Protein AF-A0A4R4M0E6-F1 (afdb_monomer)

Sequence (94 aa):
MNDLEVGTSAPGVPEVRLTLLAVPSTVVLARELVRYALTNWGFGREVINDSTLVMSEIVTNAITAAPGHQLRVRCALDEGAPLLECWDPSPELP

Solvent-accessible surface area (backbone atoms only — not comparable to full-atom values): 5537 Å² total; per-residue (Å²): 141,81,86,75,77,74,80,75,72,66,90,89,58,60,69,52,75,52,78,43,57,23,47,82,67,43,34,57,54,51,26,51,50,42,43,51,52,37,54,75,72,66,57,54,72,65,61,39,52,53,51,26,51,52,47,31,53,55,42,49,50,38,27,71,65,30,63,73,34,67,30,41,38,39,40,30,57,48,99,90,39,85,41,79,50,72,47,51,82,49,90,70,81,133

Foldseek 3Di:
DDPPPPPDDDPPWDKDKDKDFLDPCVLVVLLVRLLVRCVVVPDDPVLSVVLSVVLSVQSPVLSVQAPGFIKMWMWTQDPNHTDTDIDHPGPDDD

pLDDT: mean 89.81, std 17.61, range [33.34, 98.62]

Nearest PDB structures (foldseek):
  6m37-assembly1_C-2  TM=9.041E-01  e=3.069E-03  Bacillus subtilis subsp. subtilis str. 168
  6m36-assembly2_M  TM=8.727E-01  e=2.122E-03  Bacillus subtilis subsp. subtilis str. 168
  1thn-assembly1_A  TM=8.638E-01  e=3.069E-03  Geobacillus stearothermophilus
  6m36-assembly2_K  TM=9.090E-01  e=4.174E-03  Bacillus subtilis subsp. subtilis str. 168
  3ceb-assembly1_A  TM=4.620E-01  e=6.090E-01  Histophilus somni 129PT

Structure (mmCIF, N/CA/C/O backbone):
data_AF-A0A4R4M0E6-F1
#
_entry.id   AF-A0A4R4M0E6-F1
#
loop_
_atom_site.group_PDB
_atom_site.id
_atom_site.type_symbol
_atom_site.label_atom_id
_atom_site.label_alt_id
_atom_site.label_comp_id
_atom_site.label_asym_id
_atom_site.label_entity_id
_atom_site.label_seq_id
_atom_site.pdbx_PDB_ins_code
_atom_site.Cartn_x
_atom_site.Cartn_y
_atom_site.Cartn_z
_atom_site.occupancy
_atom_site.B_iso_or_equiv
_atom_site.auth_seq_id
_atom_site.auth_comp_id
_atom_site.auth_asym_id
_atom_site.auth_atom_id
_atom_site.pdbx_PDB_model_num
ATOM 1 N N . MET A 1 1 ? -15.310 -20.865 8.113 1.00 34.59 1 MET A N 1
ATOM 2 C CA . MET A 1 1 ? -15.332 -20.414 6.711 1.00 34.59 1 MET A CA 1
ATOM 3 C C . MET A 1 1 ? -14.185 -19.433 6.601 1.00 34.59 1 MET A C 1
ATOM 5 O O . MET A 1 1 ? -14.320 -18.320 7.080 1.00 34.59 1 MET A O 1
ATOM 9 N N . ASN A 1 2 ? -13.001 -19.930 6.249 1.00 33.34 2 ASN A N 1
ATOM 10 C CA . ASN A 1 2 ? -11.743 -19.198 6.389 1.00 33.34 2 ASN A CA 1
ATOM 11 C C . ASN A 1 2 ? -10.962 -19.390 5.090 1.00 33.34 2 ASN A C 1
ATOM 13 O O . ASN A 1 2 ? -9.975 -20.120 5.051 1.00 33.34 2 ASN A O 1
ATOM 17 N N . ASP A 1 3 ? -11.463 -18.782 4.020 1.00 35.91 3 ASP A N 1
ATOM 18 C CA . ASP A 1 3 ? -10.790 -18.776 2.726 1.00 35.91 3 ASP A CA 1
ATOM 19 C C . ASP A 1 3 ? -9.777 -17.629 2.728 1.00 35.91 3 ASP A C 1
ATOM 21 O O . ASP A 1 3 ? -9.961 -16.568 2.140 1.00 35.91 3 ASP A O 1
ATOM 25 N N . LEU A 1 4 ? -8.694 -17.837 3.478 1.00 40.72 4 LEU A N 1
ATOM 26 C CA . LEU A 1 4 ? -7.457 -17.099 3.277 1.00 40.72 4 LEU A CA 1
ATOM 27 C C . LEU A 1 4 ? -6.784 -17.711 2.050 1.00 40.72 4 LEU A C 1
ATOM 29 O O . LEU A 1 4 ? -5.874 -18.530 2.185 1.00 40.72 4 LEU A O 1
ATOM 33 N N . GLU A 1 5 ? -7.231 -17.333 0.854 1.00 38.31 5 GLU A N 1
ATOM 34 C CA . GLU A 1 5 ? -6.409 -17.521 -0.337 1.00 38.31 5 GLU A CA 1
ATOM 35 C C . GLU A 1 5 ? -5.148 -16.671 -0.158 1.00 38.31 5 GLU A C 1
ATOM 37 O O . GLU A 1 5 ? -5.118 -15.450 -0.319 1.00 38.31 5 GLU A O 1
ATOM 42 N N . VAL A 1 6 ? -4.089 -17.337 0.293 1.00 44.00 6 VAL A N 1
ATOM 43 C CA . VAL A 1 6 ? -2.729 -16.825 0.239 1.00 44.00 6 VAL A CA 1
ATOM 44 C C . VAL A 1 6 ? -2.378 -16.794 -1.238 1.00 44.00 6 VAL A C 1
ATOM 46 O O . VAL A 1 6 ? -2.048 -17.829 -1.810 1.00 44.00 6 VAL A O 1
ATOM 49 N N . GLY A 1 7 ? -2.492 -15.616 -1.853 1.00 43.50 7 GLY A N 1
ATOM 50 C CA . GLY A 1 7 ? -2.026 -15.383 -3.212 1.00 43.50 7 GLY A CA 1
ATOM 51 C C . GLY A 1 7 ? -0.575 -15.838 -3.337 1.00 43.50 7 GLY A C 1
ATOM 52 O O . GLY A 1 7 ? 0.353 -15.184 -2.849 1.00 43.50 7 GLY A O 1
ATOM 53 N N . THR A 1 8 ? -0.379 -16.999 -3.956 1.00 50.12 8 THR A N 1
ATOM 54 C CA . THR A 1 8 ? 0.925 -17.436 -4.431 1.00 50.12 8 THR A CA 1
ATOM 55 C C . THR A 1 8 ? 1.328 -16.466 -5.524 1.00 50.12 8 THR A C 1
ATOM 57 O O . THR A 1 8 ? 0.705 -16.432 -6.584 1.00 50.12 8 THR A O 1
ATOM 60 N N . SER A 1 9 ? 2.346 -15.652 -5.251 1.00 53.62 9 SER A N 1
ATOM 61 C CA . SER A 1 9 ? 3.023 -14.891 -6.291 1.00 53.62 9 SER A CA 1
ATOM 62 C C . SER A 1 9 ? 3.501 -15.851 -7.374 1.00 53.62 9 SER A C 1
ATOM 64 O O . SER A 1 9 ? 3.943 -16.968 -7.083 1.00 53.62 9 SER A O 1
ATOM 66 N N . ALA A 1 10 ? 3.398 -15.430 -8.635 1.00 56.19 10 ALA A N 1
ATOM 67 C CA . ALA A 1 10 ? 4.019 -16.166 -9.720 1.00 56.19 10 ALA A CA 1
ATOM 68 C C . ALA A 1 10 ? 5.526 -16.299 -9.413 1.00 56.19 10 ALA A C 1
ATOM 70 O O . ALA A 1 10 ? 6.171 -15.300 -9.069 1.00 56.19 10 ALA A O 1
ATOM 71 N N . PRO A 1 11 ? 6.106 -17.511 -9.482 1.00 58.38 11 PRO A N 1
ATOM 72 C CA . PRO A 1 11 ? 7.505 -17.712 -9.139 1.00 58.38 11 PRO A CA 1
ATOM 73 C C . PRO A 1 11 ? 8.399 -16.832 -10.024 1.00 58.38 11 PRO A C 1
ATOM 75 O O . PRO A 1 11 ? 8.350 -16.919 -11.248 1.00 58.38 11 PRO A O 1
ATOM 78 N N . GLY A 1 12 ? 9.216 -15.986 -9.388 1.00 73.38 12 GLY A N 1
ATOM 79 C CA . GLY A 1 12 ? 10.193 -15.115 -10.054 1.00 73.38 12 GLY A CA 1
ATOM 80 C C . GLY A 1 12 ? 9.804 -13.639 -10.169 1.00 73.38 12 GLY A C 1
ATOM 81 O O . GLY A 1 12 ? 10.647 -12.838 -10.569 1.00 73.38 12 GLY A O 1
ATOM 82 N N . VAL A 1 13 ? 8.583 -13.253 -9.792 1.00 79.06 13 VAL A N 1
ATOM 83 C CA . VAL A 1 13 ? 8.163 -11.847 -9.820 1.00 79.06 13 VAL A CA 1
ATOM 84 C C . VAL A 1 13 ? 8.532 -11.149 -8.498 1.00 79.06 13 VAL A C 1
ATOM 86 O O . VAL A 1 13 ? 8.180 -11.664 -7.434 1.00 79.06 13 VAL A O 1
ATOM 89 N N . PRO A 1 14 ? 9.256 -10.009 -8.518 1.00 92.50 14 PRO A N 1
ATOM 90 C CA . PRO A 1 14 ? 9.656 -9.315 -7.297 1.00 92.50 14 PRO A CA 1
ATOM 91 C C . PRO A 1 14 ? 8.459 -8.855 -6.455 1.00 92.50 14 PRO A C 1
ATOM 93 O O . PRO A 1 14 ? 7.551 -8.196 -6.956 1.00 92.50 14 PRO A O 1
ATOM 96 N N . GLU A 1 15 ? 8.484 -9.154 -5.156 1.00 95.19 15 GLU A N 1
ATOM 97 C CA . GLU A 1 15 ? 7.504 -8.647 -4.194 1.00 95.19 15 GLU A CA 1
ATOM 98 C C . GLU A 1 15 ? 8.108 -8.468 -2.797 1.00 95.19 15 GLU A C 1
ATOM 100 O O . GLU A 1 15 ? 9.104 -9.100 -2.438 1.00 95.19 15 GLU A O 1
ATOM 105 N N . VAL A 1 16 ? 7.471 -7.621 -1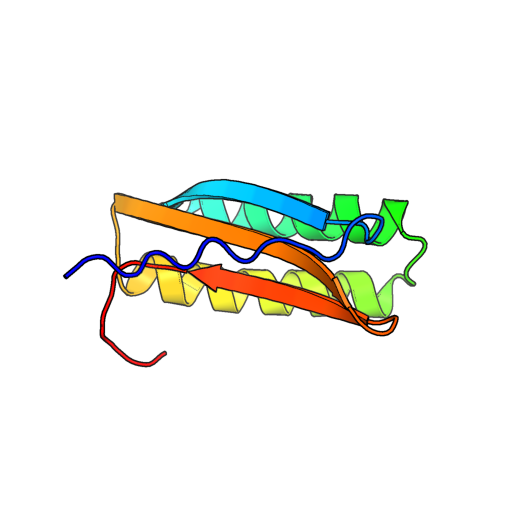.990 1.00 95.50 16 VAL A N 1
ATOM 106 C CA . VAL A 1 16 ? 7.743 -7.452 -0.561 1.00 95.50 16 VAL A CA 1
ATOM 107 C C . VAL A 1 16 ? 6.413 -7.445 0.189 1.00 95.50 16 VAL A C 1
ATOM 109 O O . VAL A 1 16 ? 5.458 -6.783 -0.222 1.00 95.50 16 VAL A O 1
ATOM 112 N N . ARG A 1 17 ? 6.345 -8.183 1.303 1.00 96.19 17 ARG A N 1
ATOM 113 C CA . ARG A 1 17 ? 5.151 -8.297 2.151 1.00 96.19 17 ARG A CA 1
ATOM 114 C C . ARG A 1 17 ? 5.477 -8.086 3.621 1.00 96.19 17 ARG A C 1
ATOM 116 O O . ARG A 1 17 ? 6.515 -8.547 4.089 1.00 96.19 17 ARG A O 1
ATOM 123 N N . LEU A 1 18 ? 4.558 -7.453 4.347 1.00 95.62 18 LEU A N 1
ATOM 124 C CA . LEU A 1 18 ? 4.598 -7.317 5.804 1.00 95.62 18 LEU A CA 1
ATOM 125 C C . LEU A 1 18 ? 3.226 -7.610 6.414 1.00 95.62 18 LEU A C 1
ATOM 127 O O . LEU A 1 18 ? 2.194 -7.281 5.830 1.00 95.62 18 LEU A O 1
ATOM 131 N N . THR A 1 19 ? 3.234 -8.160 7.627 1.00 97.56 19 THR A N 1
ATOM 132 C CA . THR A 1 19 ? 2.056 -8.221 8.500 1.00 97.56 19 THR A CA 1
ATOM 133 C C . THR A 1 19 ? 2.297 -7.294 9.681 1.00 97.56 19 THR A C 1
ATOM 135 O O . THR A 1 19 ? 3.281 -7.459 10.402 1.00 97.56 19 THR A O 1
ATOM 138 N N . LEU A 1 20 ? 1.428 -6.305 9.861 1.00 96.50 20 LEU A N 1
ATOM 139 C CA . LEU A 1 20 ? 1.595 -5.206 10.814 1.00 96.50 20 LEU A CA 1
ATOM 140 C C . LEU A 1 20 ? 0.320 -5.024 11.633 1.00 96.50 20 LEU A C 1
ATOM 142 O O . LEU A 1 20 ? -0.744 -5.475 11.230 1.00 96.50 20 LEU A O 1
ATOM 146 N N . LEU A 1 21 ? 0.408 -4.352 12.778 1.00 98.19 21 LEU A N 1
ATOM 147 C CA . LEU A 1 21 ? -0.792 -3.908 13.488 1.00 98.19 21 LEU A CA 1
ATOM 148 C C . LEU A 1 21 ? -1.331 -2.619 12.860 1.00 98.19 21 LEU A C 1
ATOM 150 O O . LEU A 1 21 ? -0.564 -1.772 12.401 1.00 98.19 21 LEU A O 1
ATOM 154 N N . ALA A 1 22 ? -2.647 -2.451 12.875 1.00 97.94 22 ALA A N 1
ATOM 155 C CA . ALA A 1 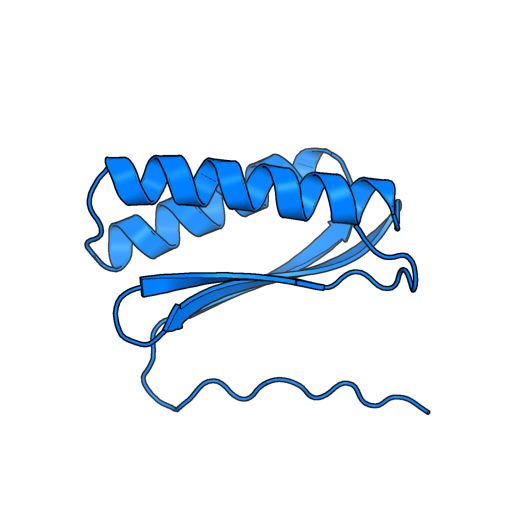22 ? -3.360 -1.261 12.438 1.00 97.94 22 ALA A CA 1
ATOM 156 C C . ALA A 1 22 ? -3.169 -0.117 13.445 1.00 97.94 22 ALA A C 1
ATOM 158 O O . ALA A 1 22 ? -4.023 0.160 14.288 1.00 97.94 22 ALA A O 1
ATOM 159 N N . VAL A 1 23 ? -2.001 0.518 13.383 1.00 98.56 23 VAL A N 1
ATOM 160 C CA . VAL A 1 23 ? -1.610 1.659 14.217 1.00 98.56 23 VAL A CA 1
ATOM 161 C C . VAL A 1 23 ? -1.024 2.770 13.342 1.00 98.56 23 VAL A C 1
ATOM 163 O O . VAL A 1 23 ? -0.469 2.468 12.288 1.00 98.56 23 VAL A O 1
ATOM 166 N N . PRO A 1 24 ? -1.068 4.051 13.757 1.00 98.19 24 PRO A N 1
ATOM 167 C CA . PRO A 1 24 ? -0.646 5.167 12.901 1.00 98.19 24 PRO A CA 1
ATOM 168 C C . PRO A 1 24 ? 0.782 5.058 12.334 1.00 98.19 24 PRO A C 1
ATOM 170 O O . PRO A 1 24 ? 1.040 5.477 11.207 1.00 98.19 24 PRO A O 1
ATOM 173 N N . SER A 1 25 ? 1.720 4.456 13.074 1.00 97.88 25 SER A N 1
ATOM 174 C CA . SER A 1 25 ? 3.099 4.247 12.604 1.00 97.88 25 SER A CA 1
ATOM 175 C C . SER A 1 25 ? 3.205 3.291 11.407 1.00 97.88 25 SER A C 1
ATOM 177 O O . SER A 1 25 ? 4.179 3.367 10.654 1.00 97.88 25 SER A O 1
ATOM 179 N N . THR A 1 26 ? 2.198 2.446 11.174 1.00 98.06 26 THR A N 1
ATOM 180 C CA . THR A 1 26 ? 2.140 1.512 10.042 1.00 98.06 26 THR A CA 1
ATOM 1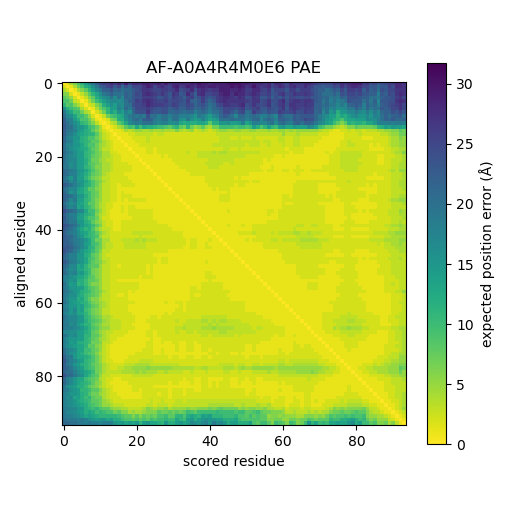81 C C . THR A 1 26 ? 2.074 2.234 8.698 1.00 98.06 26 THR A C 1
ATOM 183 O O . THR A 1 26 ? 2.688 1.764 7.742 1.00 98.06 26 THR A O 1
ATOM 186 N N . VAL A 1 27 ? 1.460 3.424 8.625 1.00 98.38 27 VAL A N 1
ATOM 187 C CA . VAL A 1 27 ? 1.459 4.247 7.399 1.00 98.38 27 VAL A CA 1
ATOM 188 C C . VAL A 1 27 ? 2.888 4.599 6.979 1.00 98.38 27 VAL A C 1
ATOM 190 O O . VAL A 1 27 ? 3.249 4.500 5.809 1.00 98.38 27 VAL A O 1
ATOM 193 N N . VAL A 1 28 ? 3.737 4.991 7.933 1.00 98.06 28 VAL A N 1
ATOM 194 C CA . VAL A 1 28 ? 5.135 5.350 7.648 1.00 98.06 28 VAL A CA 1
ATOM 195 C C . VAL A 1 28 ? 5.910 4.133 7.157 1.00 98.06 28 VAL A C 1
ATOM 197 O O . VAL A 1 28 ? 6.597 4.221 6.145 1.00 98.06 28 VAL A O 1
ATOM 200 N N . LEU A 1 29 ? 5.761 2.994 7.832 1.00 97.94 29 LEU A N 1
ATOM 201 C CA . LEU A 1 29 ? 6.462 1.771 7.452 1.00 97.94 29 LEU A CA 1
ATOM 202 C C . LEU A 1 29 ? 6.036 1.265 6.064 1.00 97.94 29 LEU A C 1
ATOM 204 O O . LEU A 1 29 ? 6.890 0.862 5.279 1.00 97.94 29 LEU A O 1
ATOM 208 N N . ALA A 1 30 ? 4.745 1.336 5.735 1.00 98.06 30 ALA A N 1
ATOM 209 C CA . ALA A 1 30 ? 4.240 0.951 4.420 1.00 98.06 30 ALA A CA 1
ATOM 210 C C . ALA A 1 30 ? 4.793 1.849 3.300 1.00 98.06 30 ALA A C 1
ATOM 212 O O . ALA A 1 30 ? 5.212 1.350 2.255 1.00 98.06 30 ALA A O 1
ATOM 213 N N . ARG A 1 31 ? 4.877 3.164 3.540 1.00 98.19 31 ARG A N 1
ATOM 214 C CA . ARG A 1 31 ? 5.513 4.111 2.610 1.00 98.19 31 ARG A CA 1
ATOM 215 C C . ARG A 1 31 ? 6.981 3.779 2.356 1.00 98.19 31 ARG A C 1
ATOM 217 O O . ARG A 1 31 ? 7.413 3.761 1.205 1.00 98.19 31 ARG A O 1
ATOM 224 N N . GLU A 1 32 ? 7.740 3.494 3.411 1.00 98.25 32 GLU A N 1
ATOM 225 C CA . GLU A 1 32 ? 9.160 3.154 3.278 1.00 98.25 32 GLU A CA 1
ATOM 226 C C . GLU A 1 32 ? 9.371 1.798 2.594 1.00 98.25 32 GLU A C 1
ATOM 228 O O . GL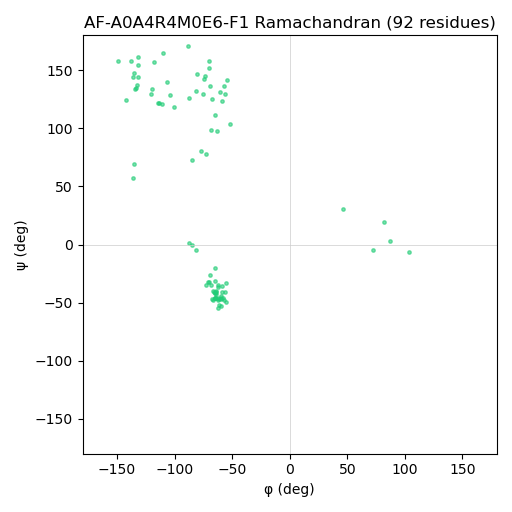U A 1 32 ? 10.287 1.666 1.784 1.00 98.25 32 GLU A O 1
ATOM 233 N N . LEU A 1 33 ? 8.487 0.821 2.825 1.00 97.62 33 LEU A N 1
ATOM 234 C CA . LEU A 1 33 ? 8.495 -0.447 2.093 1.00 97.62 33 LEU A CA 1
ATOM 235 C C . LEU A 1 33 ? 8.312 -0.229 0.589 1.00 97.62 33 LEU A C 1
ATOM 237 O O . LEU A 1 33 ? 9.075 -0.784 -0.200 1.00 97.62 33 LEU A O 1
ATOM 241 N N . VAL A 1 34 ? 7.337 0.592 0.186 1.00 98.38 34 VAL A N 1
ATOM 242 C CA . VAL A 1 34 ? 7.091 0.895 -1.233 1.00 98.38 34 VAL A CA 1
ATOM 243 C C . VAL A 1 34 ? 8.271 1.644 -1.837 1.00 98.38 34 VAL A C 1
ATOM 245 O O . VAL A 1 34 ? 8.758 1.261 -2.900 1.00 98.38 34 VAL A O 1
ATOM 248 N N . ARG A 1 35 ? 8.795 2.660 -1.143 1.00 98.50 35 ARG A N 1
ATOM 249 C CA . ARG A 1 35 ? 9.975 3.402 -1.599 1.00 98.50 35 ARG A CA 1
ATOM 250 C C . ARG A 1 35 ? 11.171 2.479 -1.808 1.00 98.50 35 ARG A C 1
ATOM 252 O O . ARG A 1 35 ? 11.813 2.559 -2.854 1.00 98.50 35 ARG A O 1
ATOM 259 N N . TYR A 1 36 ? 11.454 1.609 -0.841 1.00 97.94 36 TYR A N 1
ATOM 260 C CA . TYR A 1 36 ? 12.542 0.639 -0.912 1.00 97.94 36 TYR A CA 1
ATOM 261 C C . TYR A 1 36 ? 12.362 -0.331 -2.084 1.00 97.94 36 TYR A C 1
ATOM 263 O O . TYR A 1 36 ? 13.263 -0.469 -2.911 1.00 97.94 36 TYR A O 1
ATOM 271 N N . ALA A 1 37 ? 11.188 -0.960 -2.186 1.00 97.69 37 ALA A N 1
ATO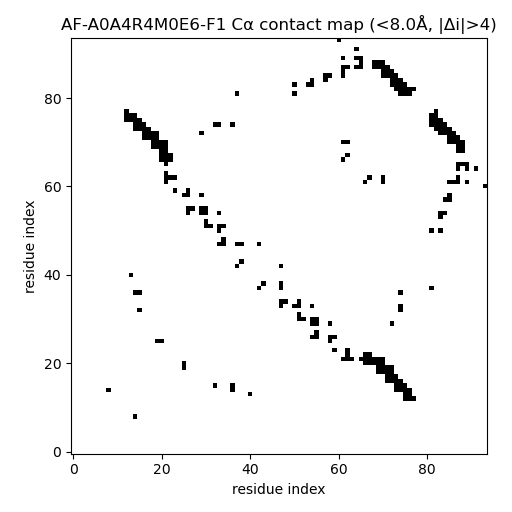M 272 C CA . ALA A 1 37 ? 10.894 -1.944 -3.222 1.00 97.69 37 ALA A CA 1
ATOM 273 C C . ALA A 1 37 ? 11.028 -1.339 -4.625 1.00 97.69 37 ALA A C 1
ATOM 275 O O . ALA A 1 37 ? 11.797 -1.835 -5.446 1.00 97.69 37 ALA A O 1
ATOM 276 N N . LEU A 1 38 ? 10.358 -0.214 -4.877 1.00 98.31 38 LEU A N 1
ATOM 277 C CA . LEU A 1 38 ? 10.335 0.411 -6.198 1.00 98.31 38 LEU A CA 1
ATOM 278 C C . LEU A 1 38 ? 11.681 1.022 -6.598 1.00 98.31 38 LEU A C 1
ATOM 280 O O . LEU A 1 38 ? 12.039 0.978 -7.774 1.00 98.31 38 LEU A O 1
ATOM 284 N N . THR A 1 39 ? 12.463 1.522 -5.635 1.00 98.19 39 THR A N 1
ATOM 285 C CA . THR A 1 39 ? 13.850 1.944 -5.896 1.00 98.19 39 THR A CA 1
ATOM 286 C C . THR A 1 39 ? 14.695 0.754 -6.347 1.00 98.19 39 THR A C 1
ATOM 288 O O . THR A 1 39 ? 15.404 0.846 -7.347 1.00 98.19 39 THR A O 1
ATOM 291 N N . ASN A 1 40 ? 14.583 -0.386 -5.658 1.00 97.19 40 ASN A N 1
ATOM 292 C CA . ASN A 1 40 ? 15.339 -1.592 -5.996 1.00 97.19 40 ASN A CA 1
ATOM 293 C C . ASN A 1 40 ? 14.892 -2.239 -7.311 1.00 97.19 40 ASN A C 1
ATOM 295 O O . ASN A 1 40 ? 15.690 -2.916 -7.955 1.00 97.19 40 ASN A O 1
ATOM 299 N N . TRP A 1 41 ? 13.640 -2.036 -7.720 1.00 96.69 41 TRP A N 1
ATOM 300 C CA . TRP A 1 41 ? 13.126 -2.507 -9.009 1.00 96.69 41 TRP A CA 1
ATOM 301 C C . TRP A 1 41 ? 13.367 -1.514 -10.156 1.00 96.69 41 TRP A C 1
ATOM 303 O O . TRP A 1 41 ? 12.998 -1.799 -11.290 1.00 96.69 41 TRP A O 1
ATOM 313 N N . GLY A 1 42 ? 14.018 -0.376 -9.889 1.00 97.12 42 GLY A N 1
ATOM 314 C CA . GLY A 1 42 ? 14.454 0.573 -10.916 1.00 97.12 42 GLY A CA 1
ATOM 315 C C . GLY A 1 42 ? 13.372 1.533 -11.416 1.00 97.12 42 GLY A C 1
ATOM 316 O O . GLY A 1 42 ? 13.527 2.110 -12.492 1.00 97.12 42 GLY A O 1
ATOM 317 N N . PHE A 1 43 ? 12.286 1.730 -10.663 1.00 98.06 43 PHE A N 1
ATOM 318 C CA . PHE A 1 43 ? 11.244 2.687 -11.037 1.00 98.06 43 PHE A CA 1
ATOM 319 C C . PHE A 1 43 ? 11.712 4.142 -10.913 1.00 98.06 43 PHE A C 1
ATOM 321 O O . PHE A 1 43 ? 12.552 4.502 -10.086 1.00 98.06 43 PHE A O 1
ATOM 328 N N . GLY A 1 44 ? 11.119 5.006 -11.740 1.00 98.19 44 GLY A N 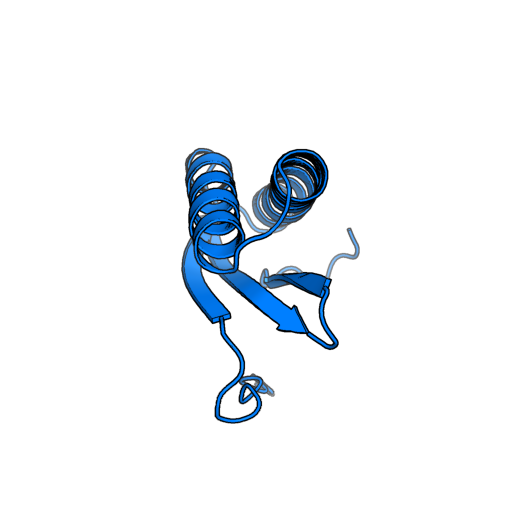1
ATOM 329 C CA . GLY A 1 44 ? 11.355 6.446 -11.706 1.00 98.19 44 GLY A CA 1
ATOM 330 C C . GLY A 1 44 ? 10.761 7.125 -10.468 1.00 98.19 44 GLY A C 1
ATOM 331 O O . GLY A 1 44 ? 9.815 6.643 -9.846 1.00 98.19 44 GLY A O 1
ATOM 332 N N . ARG A 1 45 ? 11.298 8.304 -10.133 1.00 98.12 45 ARG A N 1
ATOM 333 C CA . ARG A 1 45 ? 10.927 9.062 -8.926 1.00 98.12 45 ARG A CA 1
ATOM 334 C C . ARG A 1 45 ? 9.442 9.435 -8.852 1.00 98.12 45 ARG A C 1
ATOM 336 O O . ARG A 1 45 ? 8.896 9.454 -7.755 1.00 98.12 45 ARG A O 1
ATOM 343 N N . GLU A 1 46 ? 8.818 9.746 -9.984 1.00 98.31 46 GLU A N 1
ATOM 344 C CA . GLU A 1 46 ? 7.390 10.083 -10.070 1.00 98.31 46 GLU A CA 1
ATOM 345 C C . GLU A 1 46 ? 6.525 8.898 -9.626 1.00 98.31 46 GLU A C 1
ATOM 347 O O . GLU A 1 46 ? 5.831 8.999 -8.620 1.00 98.31 46 GLU A O 1
ATOM 352 N N . VAL A 1 47 ? 6.720 7.730 -10.249 1.00 98.31 47 VAL A N 1
ATOM 353 C CA . VAL A 1 47 ? 6.031 6.481 -9.881 1.00 98.31 47 VAL A CA 1
ATOM 354 C C . VAL A 1 47 ? 6.255 6.122 -8.413 1.00 98.31 47 VAL A C 1
ATOM 356 O O . VAL A 1 47 ? 5.319 5.707 -7.734 1.00 98.31 47 VAL A O 1
ATOM 359 N N . ILE A 1 48 ? 7.476 6.301 -7.895 1.00 98.62 48 ILE A N 1
ATOM 360 C CA . ILE A 1 48 ? 7.777 6.052 -6.479 1.00 98.62 48 ILE A CA 1
ATOM 361 C C . ILE A 1 48 ? 6.956 6.975 -5.573 1.00 98.62 48 ILE A C 1
ATOM 363 O O . ILE A 1 48 ? 6.393 6.508 -4.583 1.00 98.62 48 ILE A O 1
ATOM 367 N N . ASN A 1 49 ? 6.902 8.274 -5.873 1.00 98.50 49 ASN A N 1
ATOM 368 C CA . ASN A 1 49 ? 6.167 9.240 -5.059 1.00 98.50 49 ASN A CA 1
ATOM 369 C C . ASN A 1 49 ? 4.661 8.962 -5.085 1.00 98.50 49 ASN A C 1
ATOM 371 O O . ASN A 1 49 ? 4.052 8.908 -4.016 1.00 98.50 49 ASN A O 1
ATOM 375 N N . ASP A 1 50 ? 4.099 8.712 -6.267 1.00 98.56 50 ASP A N 1
ATOM 376 C CA . ASP A 1 50 ? 2.675 8.421 -6.437 1.00 98.56 50 ASP A CA 1
ATOM 377 C C . ASP A 1 50 ? 2.297 7.116 -5.737 1.00 98.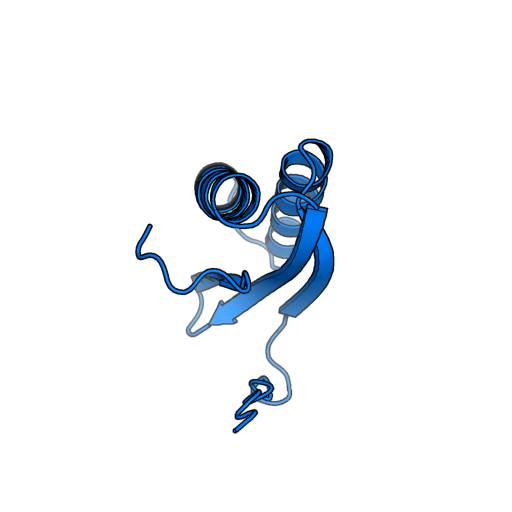56 50 ASP A C 1
ATOM 379 O O . ASP A 1 50 ? 1.362 7.082 -4.942 1.00 98.56 50 ASP A O 1
ATOM 383 N N . SER A 1 51 ? 3.091 6.059 -5.924 1.00 98.56 51 SER A N 1
ATOM 384 C CA . SER A 1 51 ? 2.873 4.768 -5.259 1.00 98.56 51 SER A CA 1
ATOM 385 C C . SER A 1 51 ? 2.970 4.880 -3.737 1.00 98.56 51 SER A C 1
ATOM 387 O O . SER A 1 51 ? 2.224 4.235 -3.004 1.00 98.56 51 SER A O 1
ATOM 389 N N . THR A 1 52 ? 3.884 5.718 -3.241 1.00 98.50 52 THR A N 1
ATOM 390 C CA . THR A 1 52 ? 4.025 5.974 -1.804 1.00 98.50 52 THR A CA 1
ATOM 391 C C . THR A 1 52 ? 2.785 6.677 -1.245 1.00 98.50 52 THR A C 1
ATOM 393 O O . THR A 1 52 ? 2.345 6.337 -0.148 1.00 98.50 52 THR A O 1
ATOM 396 N N . LEU A 1 53 ? 2.226 7.644 -1.980 1.00 98.62 53 LEU A N 1
ATOM 397 C CA . LEU A 1 53 ? 0.999 8.342 -1.596 1.00 98.62 53 LEU A CA 1
ATOM 398 C C . LEU A 1 53 ? -0.213 7.402 -1.640 1.00 98.62 53 LEU A C 1
ATOM 400 O O . LEU A 1 53 ? -0.965 7.319 -0.678 1.00 98.62 53 LEU A O 1
ATOM 404 N N . VAL A 1 54 ? -0.371 6.630 -2.715 1.00 98.44 54 VAL A N 1
ATOM 405 C CA . VAL A 1 54 ? -1.463 5.652 -2.834 1.00 98.44 54 VAL A CA 1
ATOM 406 C C . VAL A 1 54 ? -1.410 4.642 -1.688 1.00 98.44 54 VAL A C 1
ATOM 408 O O . VAL A 1 54 ? -2.418 4.403 -1.027 1.00 98.44 54 VAL A O 1
ATOM 411 N N . MET A 1 55 ? -0.227 4.104 -1.379 1.00 98.50 55 MET A N 1
ATOM 412 C CA . MET A 1 55 ? -0.066 3.185 -0.252 1.00 98.50 55 MET A CA 1
ATOM 413 C C . MET A 1 55 ? -0.407 3.842 1.093 1.00 98.50 55 MET A C 1
ATOM 415 O O . MET A 1 55 ? -0.950 3.168 1.968 1.00 98.50 55 MET A O 1
ATOM 419 N N . SER A 1 56 ? -0.122 5.137 1.290 1.00 98.38 56 SER A N 1
ATOM 420 C CA . SER A 1 56 ? -0.502 5.796 2.543 1.00 98.38 56 SER A CA 1
ATOM 421 C C . SER A 1 56 ? -2.005 5.915 2.711 1.00 98.38 56 SER A C 1
ATOM 423 O O . SER A 1 56 ? -2.486 5.670 3.814 1.00 98.38 56 SER A O 1
ATOM 425 N N . GLU A 1 57 ? -2.738 6.231 1.646 1.00 98.38 57 GLU A N 1
ATOM 426 C CA . GLU A 1 57 ? -4.200 6.319 1.703 1.00 98.38 57 GLU A CA 1
ATOM 427 C C . GLU A 1 57 ? -4.820 4.943 1.953 1.00 98.38 57 GLU A C 1
ATOM 429 O O . GLU A 1 57 ? -5.605 4.785 2.886 1.00 98.38 57 GLU A O 1
ATOM 434 N N . ILE A 1 58 ? -4.384 3.918 1.207 1.00 97.81 58 ILE A N 1
ATOM 435 C CA . ILE A 1 58 ? -4.859 2.537 1.381 1.00 97.81 58 ILE A CA 1
ATOM 436 C C . ILE A 1 58 ? -4.665 2.079 2.836 1.00 97.81 58 ILE A C 1
ATOM 438 O O . ILE A 1 58 ? -5.592 1.576 3.471 1.00 97.81 58 ILE A O 1
ATOM 442 N N . VAL A 1 59 ? -3.466 2.276 3.390 1.00 98.06 59 VAL A N 1
ATOM 443 C CA . VAL A 1 59 ? -3.153 1.846 4.759 1.0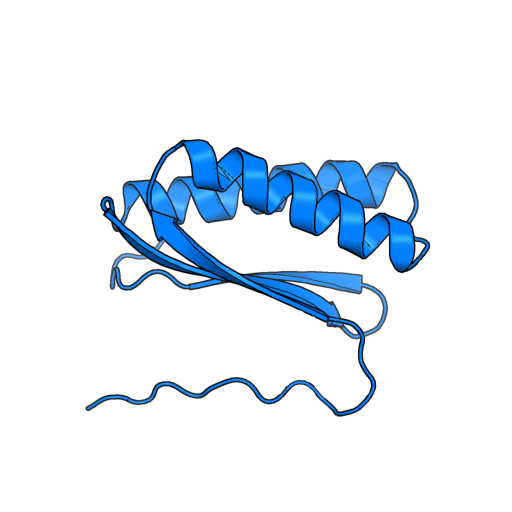0 98.06 59 VAL A CA 1
ATOM 444 C C . VAL A 1 59 ? -3.864 2.707 5.804 1.00 98.06 59 VAL A C 1
ATOM 446 O O . VAL A 1 59 ? -4.249 2.193 6.850 1.00 98.06 59 VAL A O 1
ATOM 449 N N . THR A 1 60 ? -4.083 3.997 5.542 1.00 98.25 60 THR A N 1
ATOM 450 C CA . THR A 1 60 ? -4.860 4.870 6.437 1.00 98.25 60 THR A CA 1
ATOM 451 C C . THR A 1 60 ? -6.319 4.424 6.513 1.00 98.25 60 THR A C 1
ATOM 453 O O . THR A 1 60 ? -6.870 4.346 7.615 1.00 98.25 60 THR A O 1
ATOM 456 N N . ASN A 1 61 ? -6.918 4.052 5.380 1.00 97.56 61 ASN A N 1
ATOM 457 C CA . ASN A 1 61 ? -8.273 3.503 5.336 1.00 97.56 61 ASN A CA 1
ATOM 458 C C . ASN A 1 61 ? -8.349 2.188 6.122 1.00 97.56 61 ASN A C 1
ATOM 460 O O . ASN A 1 61 ? -9.176 2.063 7.022 1.00 97.56 61 ASN A O 1
ATOM 464 N N . ALA A 1 62 ? -7.410 1.268 5.890 1.00 97.50 62 ALA A N 1
ATOM 465 C CA . ALA A 1 62 ? -7.320 -0.000 6.616 1.00 97.50 62 ALA A CA 1
ATOM 466 C C . ALA A 1 62 ? -7.146 0.181 8.140 1.00 97.50 62 ALA A C 1
ATOM 468 O O . ALA A 1 62 ? -7.766 -0.524 8.938 1.00 97.50 62 ALA A O 1
ATOM 469 N N . ILE A 1 63 ? -6.325 1.147 8.572 1.00 97.75 63 ILE A N 1
ATOM 470 C CA . ILE A 1 63 ? -6.145 1.472 9.998 1.00 97.75 63 ILE A CA 1
ATOM 471 C C . ILE A 1 63 ? -7.438 2.016 10.607 1.00 97.75 63 ILE A C 1
ATOM 473 O O . ILE A 1 63 ? -7.775 1.658 11.735 1.00 97.75 63 ILE A O 1
ATOM 477 N N . THR A 1 64 ? -8.139 2.883 9.876 1.00 97.12 64 THR A N 1
ATOM 478 C CA . THR A 1 64 ? -9.417 3.466 10.307 1.00 97.12 64 THR A CA 1
ATOM 479 C C . THR A 1 64 ? -10.494 2.396 10.448 1.00 97.12 64 THR A C 1
ATOM 481 O O . THR A 1 64 ? -11.223 2.397 11.437 1.00 97.12 64 THR A O 1
ATOM 484 N N . ALA A 1 65 ? -10.558 1.469 9.492 1.00 96.56 65 ALA A N 1
ATOM 485 C CA . ALA A 1 65 ? -11.560 0.412 9.446 1.00 96.56 65 ALA A CA 1
ATOM 486 C C . ALA A 1 65 ? -11.332 -0.678 10.507 1.00 96.56 65 ALA A C 1
ATOM 488 O O . ALA A 1 65 ? -12.289 -1.213 11.064 1.00 96.56 65 ALA A O 1
ATOM 489 N N . ALA A 1 66 ? -10.073 -1.001 10.823 1.00 96.75 66 ALA A N 1
ATOM 490 C CA . ALA A 1 66 ? -9.739 -2.108 11.717 1.00 96.75 66 ALA A CA 1
ATOM 491 C C . ALA A 1 66 ? -8.643 -1.763 12.747 1.00 96.75 66 ALA A C 1
ATOM 493 O O . ALA A 1 66 ? -7.624 -2.457 12.822 1.00 96.75 66 ALA A O 1
ATOM 494 N N . PRO A 1 67 ? -8.821 -0.730 13.592 1.00 97.38 67 PRO A N 1
ATOM 495 C CA . PRO A 1 67 ? -7.786 -0.271 14.515 1.00 97.38 67 PRO A CA 1
ATOM 496 C C . PRO A 1 67 ? -7.315 -1.391 15.453 1.00 97.38 67 PRO A C 1
ATOM 498 O O . PRO A 1 67 ? -8.111 -2.173 15.976 1.00 97.38 67 PRO A O 1
ATOM 501 N N . GLY A 1 68 ? -5.999 -1.489 15.655 1.00 97.50 68 GLY A N 1
ATOM 502 C CA . GLY A 1 68 ? -5.364 -2.502 16.505 1.00 97.50 68 GLY A CA 1
ATOM 503 C C . GLY A 1 68 ? -5.353 -3.936 15.955 1.00 97.50 68 GLY A C 1
ATOM 504 O O . GLY A 1 68 ? -4.731 -4.798 16.575 1.00 97.50 68 GLY A O 1
ATOM 505 N N . HIS A 1 69 ? -5.982 -4.210 14.808 1.00 97.88 69 HIS A N 1
ATOM 506 C CA . HIS A 1 69 ? -5.990 -5.538 14.188 1.00 97.88 69 HIS A CA 1
ATOM 507 C C . HIS A 1 69 ? -4.794 -5.749 13.253 1.00 97.88 69 HIS A C 1
ATOM 509 O O . HIS A 1 69 ? -4.035 -4.826 12.970 1.00 97.88 69 HIS A O 1
ATOM 515 N N . GLN A 1 70 ? -4.592 -6.982 12.785 1.00 97.88 70 GLN A N 1
ATOM 516 C CA . GLN A 1 70 ? -3.542 -7.278 11.814 1.00 97.88 70 GLN A CA 1
ATOM 517 C C . GLN A 1 70 ? -3.931 -6.798 10.413 1.00 97.88 70 GLN A C 1
ATOM 519 O O . GLN A 1 70 ? -4.990 -7.149 9.904 1.00 97.88 70 GLN A O 1
ATOM 524 N N . LEU A 1 71 ? -3.020 -6.065 9.785 1.00 97.69 71 LEU A N 1
ATOM 525 C CA . LEU A 1 71 ? -3.038 -5.689 8.381 1.00 97.69 71 LEU A CA 1
ATOM 526 C C . LEU A 1 71 ? -1.982 -6.500 7.640 1.00 97.69 71 LEU A C 1
ATOM 528 O O . LEU A 1 71 ? -0.863 -6.674 8.133 1.00 97.69 71 LEU A O 1
ATOM 532 N N . ARG A 1 72 ? -2.303 -6.953 6.433 1.00 97.88 72 ARG A N 1
ATOM 533 C CA . ARG A 1 72 ? -1.313 -7.483 5.490 1.00 97.88 72 ARG A CA 1
ATOM 534 C C . ARG A 1 72 ? -1.071 -6.422 4.432 1.00 97.88 72 ARG A C 1
ATOM 536 O O . ARG A 1 72 ? -2.025 -5.921 3.857 1.00 97.88 72 ARG A O 1
ATOM 543 N N . VAL A 1 73 ? 0.183 -6.076 4.183 1.00 97.62 73 VAL A N 1
ATOM 544 C CA . VAL A 1 73 ? 0.579 -5.099 3.162 1.00 97.62 73 VAL A CA 1
ATOM 545 C C . VAL A 1 73 ? 1.476 -5.799 2.156 1.00 97.62 73 VAL A C 1
ATOM 547 O O . VAL A 1 73 ? 2.403 -6.516 2.548 1.00 97.62 73 VAL A O 1
ATOM 550 N N . ARG A 1 74 ? 1.217 -5.586 0.866 1.00 97.56 74 ARG A N 1
ATOM 551 C CA . ARG A 1 74 ? 2.023 -6.115 -0.233 1.00 97.56 74 ARG A CA 1
ATOM 552 C C . ARG A 1 74 ? 2.334 -5.025 -1.247 1.00 97.56 74 ARG A C 1
ATOM 554 O O . ARG A 1 74 ? 1.474 -4.240 -1.626 1.00 97.56 74 ARG A O 1
ATOM 561 N N . CYS A 1 75 ? 3.582 -5.020 -1.691 1.00 98.06 75 CYS A N 1
ATOM 562 C CA . CYS A 1 75 ? 4.012 -4.346 -2.904 1.00 98.06 75 CYS A CA 1
ATOM 563 C C . CYS A 1 75 ? 4.613 -5.412 -3.816 1.00 98.06 75 CYS A C 1
ATOM 565 O O . CYS A 1 75 ? 5.449 -6.198 -3.364 1.00 98.06 75 CYS A O 1
ATOM 567 N N . ALA A 1 76 ? 4.184 -5.466 -5.068 1.00 96.88 76 ALA A N 1
ATOM 568 C CA . ALA A 1 76 ? 4.682 -6.411 -6.056 1.00 96.88 76 ALA A CA 1
ATOM 569 C C . ALA A 1 76 ? 4.877 -5.729 -7.406 1.00 96.88 76 ALA A C 1
ATOM 571 O O . ALA A 1 76 ? 4.274 -4.694 -7.678 1.00 96.88 76 ALA A O 1
ATOM 572 N N . LEU A 1 77 ? 5.725 -6.309 -8.244 1.00 95.44 77 LEU A N 1
ATOM 573 C CA . LEU A 1 77 ? 5.718 -6.021 -9.669 1.00 95.44 77 LEU A CA 1
ATOM 574 C C . LEU A 1 77 ? 4.611 -6.863 -10.310 1.00 95.44 77 LEU A C 1
ATOM 576 O O . LEU A 1 77 ? 4.533 -8.053 -10.044 1.00 95.44 77 LEU A O 1
ATOM 580 N N . ASP A 1 78 ? 3.760 -6.278 -11.137 1.00 93.75 78 ASP A N 1
ATOM 581 C CA . ASP A 1 78 ? 2.741 -7.006 -11.889 1.00 93.75 78 ASP A CA 1
ATOM 582 C C . ASP A 1 78 ? 2.609 -6.383 -13.276 1.00 93.75 78 ASP A C 1
ATOM 584 O O . ASP A 1 78 ? 2.479 -5.169 -13.399 1.00 93.75 78 ASP A O 1
ATOM 588 N N . GLU A 1 79 ? 2.777 -7.191 -14.323 1.00 90.44 79 GLU A N 1
ATOM 589 C CA . GLU A 1 79 ? 2.778 -6.744 -15.729 1.00 90.44 79 GLU A CA 1
ATOM 590 C C . GLU A 1 79 ? 3.632 -5.482 -16.024 1.00 90.44 79 GLU A C 1
ATOM 592 O O . GLU A 1 79 ? 3.350 -4.703 -16.932 1.00 90.44 79 GLU A O 1
ATOM 597 N N . GLY A 1 80 ? 4.722 -5.278 -15.271 1.00 92.06 80 GLY A N 1
ATOM 598 C CA . GLY A 1 80 ? 5.619 -4.123 -15.422 1.00 92.06 80 GLY A CA 1
ATOM 599 C C . GLY A 1 80 ? 5.219 -2.872 -14.627 1.00 92.06 80 GLY A C 1
ATOM 600 O O . GLY A 1 80 ? 5.919 -1.863 -14.705 1.00 92.06 80 GLY A O 1
ATOM 601 N N . ALA A 1 81 ? 4.152 -2.934 -13.831 1.00 94.88 81 ALA A N 1
ATOM 602 C CA . ALA A 1 81 ? 3.682 -1.858 -12.966 1.00 94.88 81 ALA A CA 1
ATOM 603 C C . ALA A 1 81 ? 3.714 -2.255 -11.474 1.00 94.88 81 ALA A C 1
ATOM 605 O O . ALA A 1 81 ? 3.697 -3.442 -11.142 1.00 94.88 81 ALA A O 1
ATOM 606 N N . PRO A 1 82 ? 3.769 -1.286 -10.543 1.00 97.00 82 PRO A N 1
ATOM 607 C CA . PRO A 1 82 ? 3.582 -1.559 -9.123 1.00 97.00 82 PRO A CA 1
ATOM 608 C C . PRO A 1 82 ? 2.145 -1.993 -8.817 1.00 97.00 82 PRO A C 1
ATOM 610 O O . PRO A 1 82 ? 1.200 -1.252 -9.079 1.00 97.00 82 PRO A O 1
ATOM 613 N N . LEU A 1 83 ? 1.993 -3.149 -8.179 1.00 97.31 83 LEU A N 1
ATOM 614 C CA . LEU A 1 83 ? 0.756 -3.593 -7.547 1.00 97.31 83 LEU A CA 1
ATOM 615 C C . LEU A 1 83 ? 0.855 -3.358 -6.037 1.00 97.31 83 LEU A C 1
ATOM 617 O O . LEU A 1 83 ? 1.736 -3.900 -5.364 1.00 97.31 83 LEU A O 1
ATOM 621 N N . LEU A 1 84 ? -0.042 -2.521 -5.517 1.00 98.19 84 LEU A N 1
ATOM 622 C CA . LEU A 1 84 ? -0.098 -2.104 -4.119 1.00 98.19 84 LEU A CA 1
ATOM 623 C C . LEU A 1 84 ? -1.368 -2.655 -3.484 1.00 98.19 84 LEU A C 1
ATOM 625 O O . LEU A 1 84 ? -2.467 -2.348 -3.936 1.00 98.19 84 LEU A O 1
ATOM 629 N N . GLU A 1 85 ? -1.224 -3.436 -2.421 1.00 97.38 85 GLU A N 1
ATOM 630 C CA . GLU A 1 85 ? -2.362 -4.060 -1.756 1.00 97.38 85 GLU A CA 1
ATOM 631 C C . GLU A 1 85 ? -2.247 -3.942 -0.241 1.00 97.38 85 GLU A C 1
ATOM 633 O O . GLU A 1 85 ? -1.164 -4.054 0.347 1.00 97.38 85 GLU A O 1
ATOM 638 N N . CYS A 1 86 ? -3.400 -3.767 0.395 1.00 97.44 86 CYS A N 1
ATOM 639 C CA . CYS A 1 86 ? -3.563 -3.925 1.825 1.00 97.44 86 CYS A CA 1
ATOM 640 C C . CYS A 1 86 ? -4.824 -4.742 2.087 1.00 97.44 86 CYS A C 1
ATOM 642 O O . CYS A 1 86 ? -5.865 -4.478 1.493 1.00 97.44 86 CYS A O 1
ATOM 644 N N . TRP A 1 87 ? -4.718 -5.725 2.976 1.00 97.38 87 TRP A N 1
ATOM 645 C CA . TRP A 1 87 ? -5.860 -6.464 3.491 1.00 97.38 87 TRP A CA 1
ATOM 646 C C . TRP A 1 87 ? -6.008 -6.167 4.971 1.00 97.38 87 TRP A C 1
ATOM 648 O O . TRP A 1 87 ? -5.100 -6.453 5.760 1.00 97.38 87 TRP A O 1
ATOM 658 N N . ASP A 1 88 ? -7.172 -5.659 5.331 1.00 96.12 88 ASP A N 1
ATOM 659 C CA . ASP A 1 88 ? -7.660 -5.546 6.692 1.00 96.12 88 ASP A CA 1
ATOM 660 C C . ASP A 1 88 ? -8.823 -6.538 6.918 1.00 96.12 88 ASP A C 1
ATOM 662 O O . ASP A 1 88 ? -9.324 -7.141 5.965 1.00 96.12 88 ASP A O 1
ATOM 666 N N . PRO A 1 89 ? -9.202 -6.816 8.176 1.00 94.50 89 PRO A N 1
ATOM 667 C CA . PRO A 1 89 ? -10.296 -7.734 8.478 1.00 94.50 89 PRO A CA 1
ATOM 668 C C . PRO A 1 89 ? -11.687 -7.079 8.450 1.00 94.50 89 PRO A C 1
ATOM 670 O O . PRO A 1 89 ? -12.660 -7.774 8.754 1.00 94.50 89 PRO A O 1
ATOM 673 N N . SER A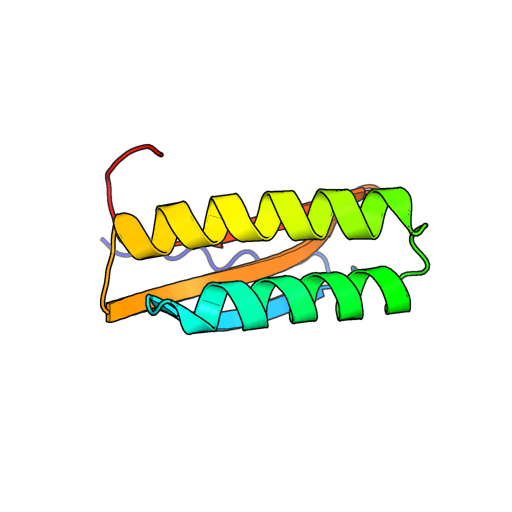 1 90 ? -11.807 -5.776 8.168 1.00 92.00 90 SER A N 1
ATOM 674 C CA . SER A 1 90 ? -13.106 -5.110 8.120 1.00 92.00 90 SER A CA 1
ATOM 675 C C . SER A 1 90 ? -13.909 -5.598 6.910 1.00 92.00 90 SER A C 1
ATOM 677 O O . SER A 1 90 ? -13.368 -5.721 5.812 1.00 92.00 90 SER A O 1
ATOM 679 N N . PRO A 1 91 ? -15.211 -5.880 7.072 1.00 87.19 91 PRO A N 1
ATOM 680 C CA . PRO A 1 91 ? -16.095 -6.173 5.948 1.00 87.19 91 PRO A CA 1
ATOM 681 C C . PRO A 1 91 ? -16.598 -4.903 5.241 1.00 87.19 91 PRO A C 1
ATOM 683 O O . PRO A 1 91 ? -17.345 -5.007 4.268 1.00 87.19 91 PRO A O 1
ATOM 686 N N . GLU A 1 92 ? -16.276 -3.716 5.761 1.00 84.88 92 GLU A N 1
ATOM 687 C CA . GLU A 1 92 ? -16.729 -2.441 5.210 1.00 84.88 92 GLU A CA 1
ATOM 688 C C . GLU A 1 92 ? -15.965 -2.094 3.927 1.00 84.88 92 GLU A C 1
ATOM 690 O O . GLU A 1 92 ? -14.769 -2.353 3.803 1.00 84.88 92 GLU A O 1
ATOM 695 N N . LEU A 1 93 ? -16.671 -1.511 2.955 1.00 75.56 93 LEU A N 1
ATOM 696 C CA . LEU A 1 93 ? -16.028 -0.982 1.755 1.00 75.56 93 LEU A CA 1
ATOM 697 C C . LEU A 1 93 ? -15.281 0.325 2.098 1.00 75.56 93 LEU A C 1
ATOM 699 O O . LEU A 1 93 ? -15.792 1.078 2.931 1.00 75.56 93 LEU A O 1
ATOM 703 N N . PRO A 1 94 ? -14.121 0.594 1.463 1.00 65.12 94 PRO A N 1
ATOM 704 C CA . PRO A 1 94 ? -13.345 1.820 1.672 1.00 65.12 94 PRO A CA 1
ATOM 705 C C . PRO A 1 94 ? -14.100 3.117 1.362 1.00 65.12 94 PRO A C 1
ATOM 707 O O . PRO A 1 94 ? -14.961 3.109 0.449 1.00 65.12 94 PRO A O 1
#

Mean predicted aligned error: 5.76 Å

Radius of gyration: 13.26 Å; Cα contacts (8 Å, |Δi|>4): 137; chains: 1; bounding box: 32×30×32 Å

Secondary structure (DSSP, 8-state):
--------PPTT--EEEEEEESSTHHHHHHHHHHHHHHHHTT--HHHHHHHHHHHHHHHHHHHHHSTTSEEEEEEEEETTEEEEEEE-S--S--